Protein AF-A0A6N3E1L9-F1 (afdb_monomer)

Structure (mmCIF, N/CA/C/O backbone):
data_AF-A0A6N3E1L9-F1
#
_entry.id   AF-A0A6N3E1L9-F1
#
loop_
_atom_site.group_PDB
_atom_site.id
_atom_site.type_symbol
_atom_site.label_atom_id
_atom_site.label_alt_id
_atom_site.label_comp_id
_atom_site.label_asym_id
_atom_site.label_entity_id
_atom_site.label_seq_id
_atom_site.pdbx_PDB_ins_code
_atom_site.Cartn_x
_atom_site.Cartn_y
_atom_site.Cartn_z
_atom_site.occupancy
_atom_site.B_iso_or_equiv
_atom_site.auth_seq_id
_atom_site.auth_comp_id
_atom_site.auth_asym_id
_atom_site.auth_atom_id
_atom_site.pdbx_PDB_model_num
ATOM 1 N N . MET A 1 1 ? -2.416 3.997 2.529 1.00 88.19 1 MET A N 1
ATOM 2 C CA . MET A 1 1 ? -1.837 3.034 1.566 1.00 88.19 1 MET A CA 1
ATOM 3 C C . MET A 1 1 ? -2.894 2.113 0.989 1.00 88.19 1 MET A C 1
ATOM 5 O O . MET A 1 1 ? -3.319 2.366 -0.125 1.00 88.19 1 MET A O 1
ATOM 9 N N . LEU A 1 2 ? -3.367 1.093 1.723 1.00 89.38 2 LEU A N 1
ATOM 10 C CA . LEU A 1 2 ? -4.343 0.130 1.188 1.00 89.38 2 LEU A CA 1
ATOM 11 C C . LEU A 1 2 ? -5.656 0.808 0.766 1.00 89.38 2 LEU A C 1
ATOM 13 O O . LEU A 1 2 ? -6.132 0.597 -0.342 1.00 89.38 2 LEU A O 1
ATOM 17 N N . ARG A 1 3 ? -6.157 1.737 1.592 1.00 88.69 3 ARG A N 1
ATOM 18 C CA . ARG A 1 3 ? -7.277 2.626 1.241 1.00 88.69 3 ARG A CA 1
ATOM 19 C C . ARG A 1 3 ? -7.038 3.405 -0.057 1.00 88.69 3 ARG A C 1
ATOM 21 O O . ARG A 1 3 ? -7.953 3.557 -0.852 1.00 88.69 3 ARG A O 1
ATOM 28 N N . ASP A 1 4 ? -5.818 3.888 -0.283 1.00 92.12 4 ASP A N 1
ATOM 29 C CA . ASP A 1 4 ? -5.504 4.668 -1.484 1.00 92.12 4 ASP A CA 1
ATOM 30 C C . ASP A 1 4 ? -5.515 3.762 -2.723 1.00 92.12 4 ASP A C 1
ATOM 32 O O . ASP A 1 4 ? -6.045 4.149 -3.759 1.00 92.12 4 ASP A O 1
ATOM 36 N N . LEU A 1 5 ? -5.023 2.528 -2.595 1.00 94.62 5 LEU A N 1
ATOM 37 C CA . LEU A 1 5 ? -5.037 1.519 -3.657 1.00 94.62 5 LEU A CA 1
ATOM 38 C C . LEU A 1 5 ? -6.446 1.010 -4.000 1.00 94.62 5 LEU A C 1
ATOM 40 O O . LEU A 1 5 ? -6.697 0.640 -5.145 1.00 94.62 5 LEU A O 1
ATOM 44 N N . LEU A 1 6 ? -7.396 1.053 -3.058 1.00 90.94 6 LEU A N 1
ATOM 45 C CA . LEU A 1 6 ? -8.812 0.778 -3.348 1.00 90.94 6 LEU A CA 1
ATOM 46 C C . LEU A 1 6 ? -9.430 1.799 -4.318 1.00 90.94 6 LEU A C 1
ATOM 48 O O . LEU A 1 6 ? -10.449 1.500 -4.939 1.00 90.94 6 LEU A O 1
ATOM 52 N N . THR A 1 7 ? -8.823 2.984 -4.459 1.00 90.56 7 THR A N 1
ATOM 53 C CA . THR A 1 7 ? -9.248 4.022 -5.419 1.00 90.56 7 THR A CA 1
ATOM 54 C C . THR A 1 7 ? -8.574 3.894 -6.788 1.00 90.56 7 THR A C 1
ATOM 56 O O . THR A 1 7 ? -8.775 4.748 -7.648 1.00 90.56 7 THR A O 1
ATOM 59 N N . GLY A 1 8 ? -7.776 2.843 -6.997 1.00 94.06 8 GLY A N 1
ATOM 60 C CA . GLY A 1 8 ? -7.080 2.559 -8.249 1.00 94.06 8 GLY A CA 1
ATOM 61 C C . GLY A 1 8 ? -5.560 2.641 -8.126 1.00 94.06 8 GLY A C 1
ATOM 62 O O . GLY A 1 8 ? -5.000 2.763 -7.036 1.00 94.06 8 GLY A O 1
ATOM 63 N N . THR A 1 9 ? -4.898 2.560 -9.276 1.00 96.75 9 THR A N 1
ATOM 64 C CA . THR A 1 9 ? -3.438 2.574 -9.404 1.00 96.75 9 THR A CA 1
ATOM 65 C C . THR A 1 9 ? -2.827 3.858 -8.839 1.00 96.75 9 THR A C 1
ATOM 67 O O . THR A 1 9 ? -3.343 4.953 -9.069 1.00 96.75 9 THR A O 1
ATOM 70 N N . LYS A 1 10 ? -1.716 3.729 -8.106 1.00 97.25 10 LYS A N 1
ATOM 71 C CA . LYS A 1 10 ? -0.998 4.839 -7.459 1.00 97.25 10 LYS A CA 1
ATOM 72 C C . LYS A 1 10 ? 0.495 4.801 -7.748 1.00 97.25 10 LYS A C 1
ATOM 74 O O . LYS A 1 10 ? 1.089 3.733 -7.896 1.00 97.25 10 LYS A O 1
ATOM 79 N N . ARG A 1 11 ? 1.122 5.974 -7.750 1.00 96.69 11 ARG A N 1
ATOM 80 C CA . ARG A 1 11 ? 2.581 6.146 -7.734 1.00 96.69 11 ARG A CA 1
ATOM 81 C C . ARG A 1 11 ? 3.067 6.385 -6.308 1.00 96.69 11 ARG A C 1
ATOM 83 O O . ARG A 1 11 ? 2.295 6.726 -5.416 1.00 96.69 11 ARG A O 1
ATOM 90 N N . TYR A 1 12 ? 4.375 6.252 -6.093 1.00 95.00 12 TYR A N 1
ATOM 91 C CA . TYR A 1 12 ? 4.983 6.500 -4.780 1.00 95.00 12 TYR A CA 1
ATOM 92 C C . TYR A 1 12 ? 4.645 7.896 -4.224 1.00 95.00 12 TYR A C 1
ATOM 94 O O . TYR A 1 12 ? 4.273 8.036 -3.060 1.00 95.00 12 TYR A O 1
ATOM 102 N N . SER A 1 13 ? 4.699 8.916 -5.083 1.00 94.38 13 SER A N 1
ATOM 103 C CA . SER A 1 13 ? 4.379 10.301 -4.732 1.00 94.38 13 SER A CA 1
ATOM 104 C C . SER A 1 13 ? 2.918 10.501 -4.321 1.00 94.38 13 SER A C 1
ATOM 106 O O . SER A 1 13 ? 2.644 11.364 -3.489 1.00 94.38 13 SER A O 1
ATOM 108 N N . ASP A 1 14 ? 1.982 9.699 -4.834 1.00 95.94 14 ASP A N 1
ATOM 109 C CA . ASP A 1 14 ? 0.576 9.776 -4.426 1.00 95.94 14 ASP A CA 1
ATOM 110 C C . ASP A 1 14 ? 0.400 9.328 -2.971 1.00 95.94 14 ASP A C 1
ATOM 112 O O . ASP A 1 14 ? -0.362 9.943 -2.228 1.00 95.94 14 ASP A O 1
ATOM 116 N N . PHE A 1 15 ? 1.159 8.317 -2.530 1.00 95.00 15 PHE A N 1
ATOM 117 C CA . PHE A 1 15 ? 1.171 7.902 -1.125 1.00 95.00 15 PHE A CA 1
ATOM 118 C C . PHE A 1 15 ? 1.826 8.939 -0.217 1.00 95.00 15 PHE A C 1
ATOM 120 O O . PHE A 1 15 ? 1.355 9.153 0.894 1.00 95.00 15 PHE A O 1
ATOM 127 N N . GLN A 1 16 ? 2.893 9.602 -0.671 1.00 92.94 16 GLN A N 1
ATOM 128 C CA . GLN A 1 16 ? 3.508 10.686 0.105 1.00 92.94 16 GLN A CA 1
ATOM 129 C C . GLN A 1 16 ? 2.538 11.856 0.298 1.00 92.94 16 GLN A C 1
ATOM 131 O O . GLN A 1 16 ? 2.487 12.438 1.377 1.00 92.94 16 GLN A O 1
ATOM 136 N N . LYS A 1 17 ? 1.736 12.171 -0.728 1.00 94.00 17 LYS A N 1
ATOM 137 C CA . LYS A 1 17 ? 0.682 13.189 -0.637 1.00 94.00 17 LYS A CA 1
ATOM 138 C C . LYS A 1 17 ? -0.458 12.762 0.288 1.00 94.00 17 LYS A C 1
ATOM 140 O O . LYS A 1 17 ? -0.950 13.590 1.046 1.00 94.00 17 LYS A O 1
ATOM 145 N N . SER A 1 18 ? -0.888 11.497 0.235 1.00 93.88 18 SER A N 1
ATOM 146 C CA . SER A 1 18 ? -1.989 11.004 1.077 1.00 93.88 18 SER A CA 1
ATOM 147 C C . SER A 1 18 ? -1.584 10.762 2.536 1.00 93.88 18 SER A C 1
ATOM 149 O O . SER A 1 18 ? -2.445 10.769 3.415 1.00 93.88 18 SER A O 1
ATOM 151 N N . LEU A 1 19 ? -0.292 10.551 2.803 1.00 92.00 19 LEU A N 1
ATOM 152 C CA . LEU A 1 19 ? 0.270 10.253 4.121 1.00 92.00 19 LEU A CA 1
ATOM 153 C C . LEU A 1 19 ? 1.466 11.174 4.425 1.00 92.00 19 LEU A C 1
ATOM 155 O O . LEU A 1 19 ? 2.592 10.693 4.529 1.00 92.00 19 LEU A O 1
ATOM 159 N N . PRO A 1 20 ? 1.262 12.489 4.613 1.00 90.50 20 PRO A N 1
ATOM 160 C CA . PRO A 1 20 ? 2.365 13.449 4.730 1.00 90.50 20 PRO A CA 1
ATOM 161 C C . PRO A 1 20 ? 3.288 13.206 5.936 1.00 90.50 20 PRO A C 1
ATOM 163 O O . PRO A 1 20 ? 4.449 13.593 5.904 1.00 90.50 20 PRO A O 1
ATOM 166 N N . GLN A 1 21 ? 2.791 12.545 6.985 1.00 94.12 21 GLN A N 1
ATOM 167 C CA . GLN A 1 21 ? 3.548 12.279 8.215 1.00 94.12 21 GLN A CA 1
ATOM 168 C C . GLN A 1 21 ? 4.318 10.952 8.197 1.00 94.12 21 GLN A C 1
ATOM 170 O O . GLN A 1 21 ? 5.041 10.644 9.144 1.00 94.12 21 GLN A O 1
ATOM 175 N N . ILE A 1 22 ? 4.159 10.127 7.155 1.00 93.81 22 ILE A N 1
ATOM 176 C CA . ILE A 1 22 ? 4.861 8.848 7.100 1.00 93.81 22 ILE A CA 1
ATOM 177 C C . ILE A 1 22 ? 6.299 9.043 6.619 1.00 93.81 22 ILE A C 1
ATOM 179 O O . ILE A 1 22 ? 6.560 9.702 5.613 1.00 93.81 22 ILE A O 1
ATOM 183 N N . SER A 1 23 ? 7.255 8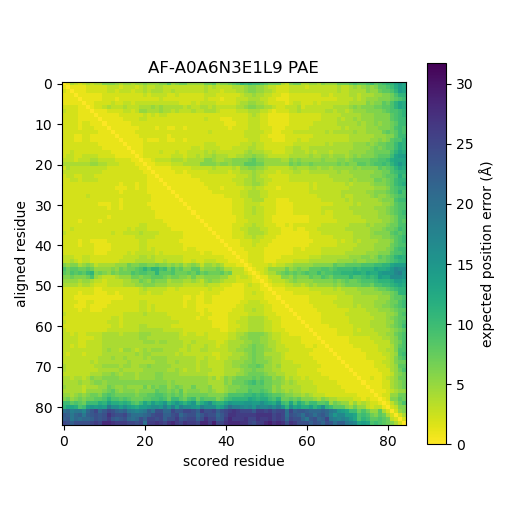.419 7.307 1.00 95.81 23 SER A N 1
ATOM 184 C CA . SER A 1 23 ? 8.633 8.416 6.823 1.00 95.81 23 SER A CA 1
ATOM 185 C C . SER A 1 23 ? 8.757 7.606 5.527 1.00 95.81 23 SER A C 1
ATOM 187 O O . SER A 1 23 ? 8.079 6.593 5.325 1.00 95.81 23 SER A O 1
ATOM 189 N N . GLN A 1 24 ? 9.687 8.013 4.659 1.00 95.12 24 GLN A N 1
ATOM 190 C CA . GLN A 1 24 ? 9.962 7.310 3.400 1.00 95.12 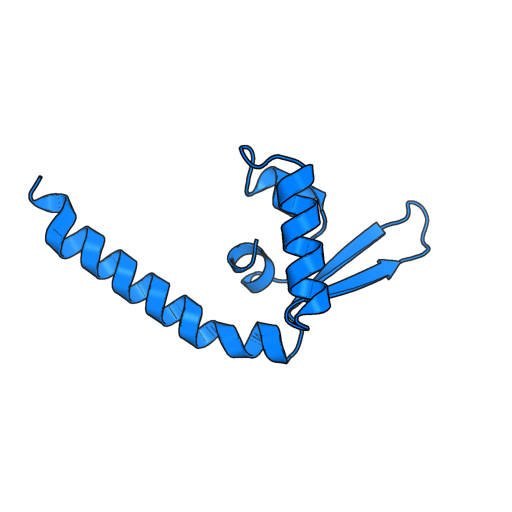24 GLN A CA 1
ATOM 191 C C . GLN A 1 24 ? 10.362 5.844 3.625 1.00 95.12 24 GLN A C 1
ATOM 193 O O . GLN A 1 24 ? 9.963 4.959 2.866 1.00 95.12 24 GLN A O 1
ATOM 198 N N . LYS A 1 25 ? 11.118 5.580 4.700 1.00 96.38 25 LYS A N 1
ATOM 199 C CA . LYS A 1 25 ? 11.540 4.230 5.088 1.00 96.38 25 LYS A CA 1
ATOM 200 C C . LYS A 1 25 ? 10.331 3.341 5.370 1.00 96.38 25 LYS A C 1
ATOM 202 O O . LYS A 1 25 ? 10.235 2.264 4.789 1.00 96.38 25 LYS A O 1
ATOM 207 N N . VAL A 1 26 ? 9.398 3.808 6.202 1.00 96.69 26 VAL A N 1
ATOM 208 C CA . VAL A 1 26 ? 8.198 3.039 6.567 1.00 96.69 26 VAL A CA 1
ATOM 20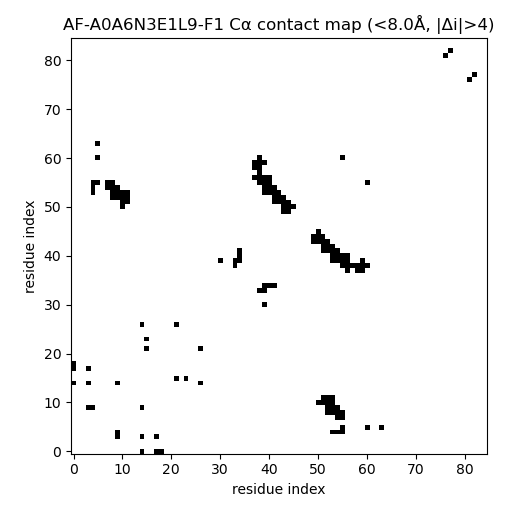9 C C . VAL A 1 26 ? 7.285 2.851 5.356 1.00 96.69 26 VAL A C 1
ATOM 211 O O . VAL A 1 26 ? 6.802 1.745 5.127 1.00 96.69 26 VAL A O 1
ATOM 214 N N . LEU A 1 27 ? 7.100 3.882 4.524 1.00 95.69 27 LEU A N 1
ATOM 215 C CA . LEU A 1 27 ? 6.319 3.757 3.289 1.00 95.69 27 LEU A CA 1
ATOM 216 C C . LEU A 1 27 ? 6.895 2.688 2.353 1.00 95.69 27 LEU A C 1
ATOM 218 O O . LEU A 1 27 ? 6.166 1.817 1.879 1.00 95.69 27 LEU A O 1
ATOM 222 N N . THR A 1 28 ? 8.208 2.719 2.132 1.00 95.94 28 THR A N 1
ATOM 223 C CA . THR A 1 28 ? 8.898 1.744 1.279 1.00 95.94 28 THR A CA 1
ATOM 224 C C . THR A 1 28 ? 8.814 0.331 1.856 1.00 95.94 28 THR A C 1
ATOM 226 O O . THR A 1 28 ? 8.537 -0.613 1.117 1.00 95.94 28 THR A O 1
ATOM 229 N N . GLN A 1 29 ? 9.014 0.176 3.168 1.00 97.44 29 GLN A N 1
ATOM 230 C CA . GLN A 1 29 ? 8.902 -1.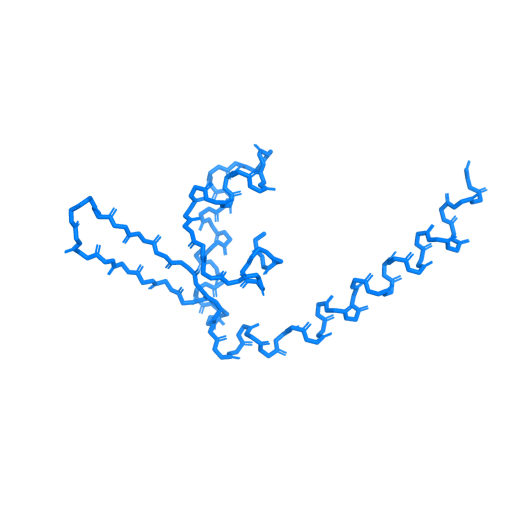116 3.851 1.00 97.44 29 GLN A CA 1
ATOM 231 C C . GLN A 1 29 ? 7.492 -1.698 3.732 1.00 97.44 29 GLN A C 1
ATOM 233 O O . GLN A 1 29 ? 7.350 -2.862 3.361 1.00 97.44 29 GLN A O 1
ATOM 238 N N . ASN A 1 30 ? 6.458 -0.886 3.951 1.00 96.12 30 ASN A N 1
ATOM 239 C CA . ASN A 1 30 ? 5.071 -1.335 3.865 1.00 96.12 30 ASN A CA 1
ATOM 240 C C . ASN A 1 30 ? 4.683 -1.717 2.431 1.00 96.12 30 ASN A C 1
ATOM 242 O O . ASN A 1 30 ? 4.078 -2.767 2.225 1.00 96.12 30 ASN A O 1
ATOM 246 N N . LEU A 1 31 ? 5.059 -0.913 1.428 1.00 96.81 31 LEU A N 1
ATOM 247 C CA . LEU A 1 31 ? 4.828 -1.258 0.019 1.00 96.81 31 LEU A CA 1
ATOM 248 C C . LEU A 1 31 ? 5.545 -2.558 -0.360 1.00 96.81 31 LEU A C 1
ATOM 250 O O . LEU A 1 31 ? 4.948 -3.409 -1.013 1.00 96.81 31 LEU A O 1
ATOM 254 N N . LYS A 1 32 ? 6.795 -2.738 0.083 1.00 97.56 32 LYS A N 1
ATOM 255 C CA . LYS A 1 32 ? 7.553 -3.972 -0.149 1.00 97.56 32 LYS A CA 1
ATOM 256 C C . LYS A 1 32 ? 6.888 -5.183 0.510 1.00 97.56 32 LYS A C 1
ATOM 258 O O . LYS A 1 32 ? 6.779 -6.212 -0.146 1.00 97.56 32 LYS A O 1
ATOM 263 N N . SER A 1 33 ? 6.416 -5.057 1.753 1.00 97.88 33 SER A N 1
ATOM 264 C CA . SER A 1 33 ? 5.683 -6.133 2.435 1.00 97.88 33 SER A CA 1
ATOM 265 C C . SER A 1 33 ? 4.433 -6.519 1.656 1.00 97.88 33 SER A C 1
ATOM 267 O O . SER A 1 33 ? 4.299 -7.665 1.267 1.00 97.88 33 SER A O 1
ATOM 269 N N . MET A 1 34 ? 3.581 -5.553 1.302 1.00 96.75 34 MET A N 1
ATOM 270 C CA . MET A 1 34 ? 2.339 -5.850 0.580 1.00 96.75 34 MET A CA 1
ATOM 271 C C . MET A 1 34 ? 2.572 -6.477 -0.804 1.00 96.75 34 MET A C 1
ATOM 273 O O . MET A 1 34 ? 1.731 -7.240 -1.276 1.00 96.75 34 MET A O 1
ATOM 277 N N . VAL A 1 35 ? 3.687 -6.152 -1.469 1.00 97.75 35 VAL A N 1
ATOM 278 C CA . VAL A 1 35 ? 4.090 -6.824 -2.714 1.00 97.75 35 VAL A CA 1
ATOM 279 C C . VAL A 1 35 ? 4.523 -8.264 -2.439 1.00 97.75 35 VAL A C 1
ATOM 281 O O . VAL A 1 35 ? 4.081 -9.169 -3.140 1.00 97.75 35 VAL A O 1
ATOM 284 N N . ASN A 1 36 ? 5.343 -8.486 -1.409 1.00 98.12 36 ASN A N 1
ATOM 285 C CA . ASN A 1 36 ? 5.781 -9.825 -1.008 1.00 98.12 36 ASN A CA 1
ATOM 286 C C . ASN A 1 36 ? 4.607 -10.716 -0.571 1.00 98.12 36 ASN A C 1
ATOM 288 O O . ASN A 1 36 ? 4.582 -11.896 -0.903 1.00 98.12 36 ASN A O 1
ATOM 292 N N . ASP A 1 37 ? 3.622 -10.135 0.111 1.00 96.88 37 ASP A N 1
ATOM 293 C CA . ASP A 1 37 ? 2.407 -10.811 0.575 1.00 96.88 37 ASP A CA 1
ATOM 294 C C . ASP A 1 37 ? 1.405 -11.061 -0.573 1.00 96.88 37 ASP A C 1
ATOM 296 O O . ASP A 1 37 ? 0.329 -11.619 -0.365 1.00 96.88 37 ASP A O 1
ATOM 300 N N . GLY A 1 38 ? 1.719 -10.617 -1.797 1.00 97.00 38 GLY A N 1
ATOM 301 C CA . GLY A 1 38 ? 0.874 -10.803 -2.977 1.00 97.00 38 GLY A CA 1
ATOM 302 C C . GLY A 1 38 ? -0.387 -9.937 -2.993 1.00 97.00 38 GLY A C 1
ATOM 303 O O . GLY A 1 38 ? -1.255 -10.144 -3.838 1.00 97.00 38 GLY A O 1
ATOM 304 N N . ILE A 1 39 ? -0.509 -8.957 -2.095 1.00 96.62 39 ILE A N 1
ATOM 305 C CA . ILE A 1 39 ? -1.651 -8.031 -2.005 1.00 96.62 39 ILE A CA 1
ATOM 306 C C . ILE A 1 39 ? -1.536 -6.928 -3.065 1.00 96.62 39 ILE A C 1
ATOM 308 O O . ILE A 1 39 ? -2.540 -6.468 -3.614 1.00 96.62 39 ILE A O 1
ATOM 312 N N . VAL A 1 40 ? -0.310 -6.498 -3.366 1.00 97.94 40 VAL A N 1
ATOM 313 C CA . VAL A 1 40 ? -0.022 -5.384 -4.277 1.00 97.94 40 VAL A CA 1
ATOM 314 C C . VAL A 1 40 ? 0.844 -5.851 -5.436 1.00 97.94 40 VAL A C 1
ATOM 316 O O . VAL A 1 40 ? 1.838 -6.544 -5.252 1.00 97.94 40 VAL A O 1
ATOM 319 N N . ILE A 1 41 ? 0.499 -5.413 -6.642 1.00 98.06 41 ILE A N 1
ATOM 320 C CA . ILE A 1 41 ? 1.316 -5.579 -7.841 1.00 98.06 41 ILE A CA 1
ATOM 321 C C . ILE A 1 41 ? 2.104 -4.289 -8.060 1.00 98.06 41 ILE A C 1
ATOM 323 O O . ILE A 1 41 ? 1.532 -3.196 -8.078 1.00 98.06 41 ILE A O 1
ATOM 327 N N . ARG A 1 42 ? 3.420 -4.424 -8.251 1.00 97.75 42 ARG A N 1
ATOM 328 C CA . ARG A 1 42 ? 4.326 -3.332 -8.621 1.00 97.75 42 ARG A CA 1
ATOM 329 C C . ARG A 1 42 ? 4.753 -3.493 -10.076 1.00 97.75 42 ARG A C 1
ATOM 331 O O . ARG A 1 42 ? 5.404 -4.479 -10.408 1.00 97.75 42 ARG A O 1
ATOM 338 N N . ILE A 1 43 ? 4.463 -2.499 -10.909 1.00 97.62 43 ILE A N 1
ATOM 339 C CA . ILE A 1 43 ? 4.851 -2.481 -12.325 1.00 97.62 43 ILE A CA 1
ATOM 340 C C . ILE A 1 43 ? 5.818 -1.321 -12.554 1.00 97.62 43 ILE A C 1
ATOM 342 O O . ILE A 1 43 ? 5.536 -0.181 -12.182 1.00 97.62 43 ILE A O 1
ATOM 346 N N . ALA A 1 44 ? 6.978 -1.620 -13.137 1.00 96.31 44 ALA A N 1
ATOM 347 C CA . ALA A 1 44 ? 7.931 -0.616 -13.591 1.00 96.31 44 ALA A CA 1
ATOM 348 C C . ALA A 1 44 ? 7.781 -0.443 -15.104 1.00 96.31 44 ALA A C 1
ATOM 350 O O . ALA A 1 44 ? 7.874 -1.420 -15.844 1.00 96.31 44 ALA A O 1
ATOM 351 N N . TYR A 1 45 ? 7.562 0.792 -15.545 1.00 95.44 45 TYR A N 1
ATOM 352 C CA . TYR A 1 45 ? 7.450 1.135 -16.956 1.00 95.44 45 TYR A CA 1
ATOM 353 C C . TYR A 1 45 ? 8.758 1.789 -17.413 1.00 95.44 45 TYR A C 1
ATOM 355 O O . TYR A 1 45 ? 9.102 2.866 -16.908 1.00 95.44 45 TYR A O 1
ATOM 363 N N . PRO A 1 46 ? 9.500 1.161 -18.342 1.00 91.94 46 PRO A N 1
ATOM 364 C CA . PRO A 1 46 ? 10.726 1.715 -18.904 1.00 91.94 46 PRO A CA 1
ATOM 365 C C . PRO A 1 46 ? 10.389 2.742 -19.997 1.00 91.94 46 PRO A C 1
ATOM 367 O O . PRO A 1 46 ? 10.678 2.544 -21.172 1.00 91.94 46 PRO A O 1
ATOM 370 N N . GLU A 1 47 ? 9.729 3.828 -19.607 1.00 91.00 47 GLU A N 1
ATOM 371 C CA . GLU A 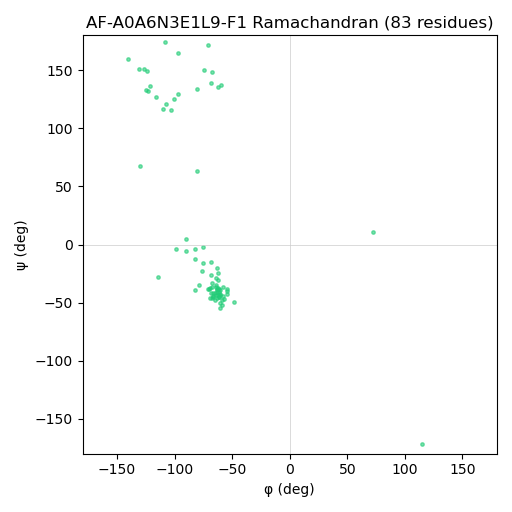1 47 ? 9.458 4.996 -20.453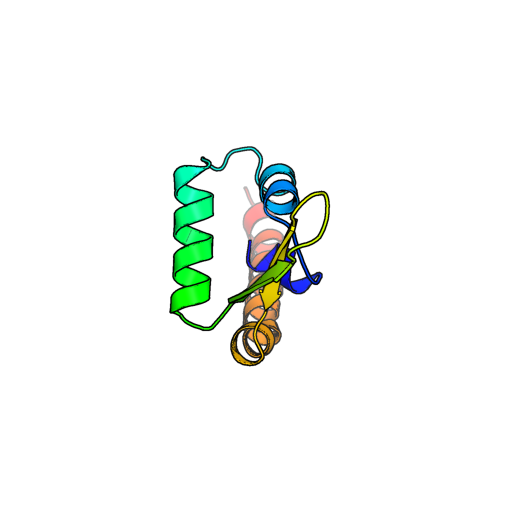 1.00 91.00 47 GLU A CA 1
ATOM 372 C C . GLU A 1 47 ? 10.323 6.187 -2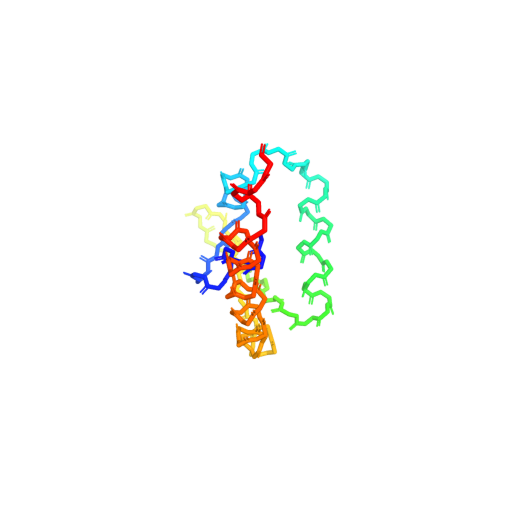0.001 1.00 91.00 47 GLU A C 1
ATOM 374 O O . GLU A 1 47 ? 11.029 6.102 -18.996 1.00 91.00 47 GLU A O 1
ATOM 379 N N . VAL A 1 48 ? 10.297 7.299 -20.738 1.00 89.75 48 VAL A N 1
ATOM 380 C CA . VAL A 1 48 ? 10.975 8.540 -20.337 1.00 89.75 48 VAL A CA 1
ATOM 381 C C . VAL A 1 48 ? 9.913 9.585 -19.977 1.00 89.75 48 VAL A C 1
ATOM 383 O O . VAL A 1 48 ? 9.166 9.992 -20.867 1.00 89.75 48 VAL A O 1
ATOM 386 N N . PRO A 1 49 ? 9.837 10.054 -18.715 1.00 85.69 49 PRO A N 1
ATOM 387 C CA . PRO A 1 49 ? 10.620 9.627 -17.550 1.00 85.69 49 PRO A CA 1
ATOM 388 C C . PRO A 1 49 ? 10.167 8.259 -16.998 1.00 85.69 49 PRO A C 1
ATOM 390 O O . PRO A 1 49 ? 8.978 7.947 -17.054 1.00 85.69 49 PRO A O 1
ATOM 393 N N . PRO A 1 50 ? 11.072 7.464 -16.395 1.00 91.56 50 PRO A N 1
ATOM 394 C CA . PRO A 1 50 ? 10.714 6.155 -15.858 1.00 91.56 50 PRO A CA 1
ATOM 395 C C . PRO A 1 50 ? 9.681 6.300 -14.741 1.00 91.56 50 PRO A C 1
ATOM 397 O O . PRO A 1 50 ? 9.827 7.141 -13.847 1.00 91.56 50 PRO A O 1
ATOM 400 N N . ARG A 1 51 ? 8.649 5.450 -14.755 1.00 93.75 51 ARG A N 1
ATOM 401 C CA . ARG A 1 51 ? 7.608 5.443 -13.718 1.00 93.75 51 ARG A CA 1
ATOM 402 C C . ARG A 1 51 ? 7.409 4.065 -13.111 1.00 93.75 51 ARG A C 1
ATOM 404 O O . ARG A 1 51 ? 7.593 3.031 -13.747 1.00 93.75 51 ARG A O 1
ATOM 411 N N . VAL A 1 52 ? 6.987 4.073 -11.853 1.00 96.56 52 VAL A N 1
ATOM 412 C CA . VAL A 1 52 ? 6.610 2.876 -11.105 1.00 96.56 52 VAL A CA 1
ATOM 413 C C . VAL A 1 52 ? 5.203 3.069 -10.576 1.00 96.56 52 VAL A C 1
ATOM 415 O O . VAL A 1 52 ? 4.895 4.103 -9.977 1.00 96.56 52 VAL A O 1
ATOM 418 N N . GLU A 1 53 ? 4.376 2.054 -10.769 1.00 97.44 53 GLU A N 1
ATOM 419 C CA . GLU A 1 53 ? 2.991 2.046 -10.329 1.00 97.44 53 GLU A CA 1
ATOM 420 C C . GLU A 1 53 ? 2.704 0.855 -9.425 1.00 97.44 53 GLU A C 1
ATOM 422 O O . GLU A 1 53 ? 3.297 -0.218 -9.551 1.00 97.44 53 GLU A O 1
ATOM 427 N N . TYR A 1 54 ? 1.774 1.081 -8.507 1.00 98.12 54 TYR A N 1
ATOM 428 C CA . TYR A 1 54 ? 1.285 0.119 -7.538 1.00 98.12 54 TYR A CA 1
ATOM 429 C C . TYR A 1 54 ? -0.224 -0.013 -7.713 1.00 98.12 54 TYR A C 1
ATOM 431 O O . TYR A 1 54 ? -0.938 0.988 -7.777 1.00 98.12 54 TYR A O 1
ATOM 439 N N . SER A 1 55 ? -0.712 -1.244 -7.774 1.00 97.62 55 SER A N 1
ATOM 440 C CA . SER A 1 55 ? -2.140 -1.562 -7.878 1.00 97.62 55 SER A CA 1
ATOM 441 C C . SER A 1 55 ? -2.464 -2.773 -7.008 1.00 97.62 55 SER A C 1
ATOM 443 O O . SER A 1 55 ? -1.563 -3.517 -6.622 1.00 97.62 55 SER A O 1
ATOM 445 N N . LEU A 1 56 ? -3.735 -2.964 -6.651 1.00 97.62 56 LEU A N 1
ATOM 446 C CA . LEU A 1 56 ? -4.140 -4.189 -5.962 1.00 97.62 56 LEU A CA 1
ATOM 447 C C . LEU A 1 56 ? -4.019 -5.381 -6.908 1.00 97.62 56 LEU A C 1
ATOM 449 O O . LEU A 1 56 ? -4.409 -5.301 -8.072 1.00 97.62 56 LEU A O 1
ATOM 453 N N . SER A 1 57 ? -3.521 -6.495 -6.385 1.00 97.88 57 SER A N 1
ATOM 454 C CA . SER A 1 57 ? -3.665 -7.786 -7.047 1.00 97.88 57 SER A CA 1
ATOM 455 C C . SER A 1 57 ? -5.121 -8.270 -6.971 1.00 97.88 57 SER A C 1
ATOM 457 O O . SER A 1 57 ? -5.921 -7.700 -6.221 1.00 97.88 57 SER A O 1
ATOM 459 N N . PRO A 1 58 ? -5.488 -9.361 -7.668 1.00 96.94 58 PRO A N 1
ATOM 460 C CA . PRO A 1 58 ? -6.783 -10.009 -7.457 1.00 96.94 58 PRO A CA 1
ATOM 461 C C . PRO A 1 58 ? -7.034 -10.384 -5.986 1.00 96.94 58 PRO A C 1
ATOM 463 O O . PRO A 1 58 ? -8.139 -10.189 -5.481 1.00 96.94 58 PRO A O 1
ATOM 466 N N . LEU A 1 59 ? -5.995 -10.841 -5.274 1.00 95.75 59 LEU A N 1
ATOM 467 C CA . LEU A 1 59 ? -6.056 -11.114 -3.836 1.00 95.75 59 LEU A CA 1
ATOM 468 C C . LEU A 1 59 ? -6.246 -9.825 -3.024 1.00 95.75 59 LEU A C 1
ATOM 470 O O . LEU A 1 59 ? -7.088 -9.768 -2.139 1.00 95.75 59 LEU A O 1
ATOM 474 N N . GLY A 1 60 ? -5.508 -8.758 -3.333 1.00 95.12 60 GLY A N 1
ATOM 475 C CA . GLY A 1 60 ? -5.681 -7.480 -2.641 1.00 95.12 60 GLY A CA 1
ATOM 476 C C . GLY A 1 60 ? -7.063 -6.864 -2.869 1.00 95.12 60 GLY A C 1
ATOM 477 O O . GLY A 1 60 ? -7.639 -6.270 -1.958 1.00 95.12 60 GLY A O 1
ATOM 478 N N . ALA A 1 61 ? -7.630 -7.038 -4.063 1.00 94.94 61 ALA A N 1
ATOM 479 C CA . ALA A 1 61 ? -8.970 -6.574 -4.396 1.00 94.94 61 ALA A CA 1
ATOM 480 C C . ALA A 1 61 ? -10.062 -7.338 -3.628 1.00 94.94 61 ALA A C 1
ATOM 482 O O . ALA A 1 61 ? -11.068 -6.730 -3.251 1.00 94.94 61 ALA A O 1
ATOM 483 N N . SER A 1 62 ? -9.859 -8.627 -3.332 1.00 95.00 62 SER A N 1
ATOM 484 C CA . SER A 1 62 ? -10.816 -9.424 -2.550 1.00 95.00 62 SER 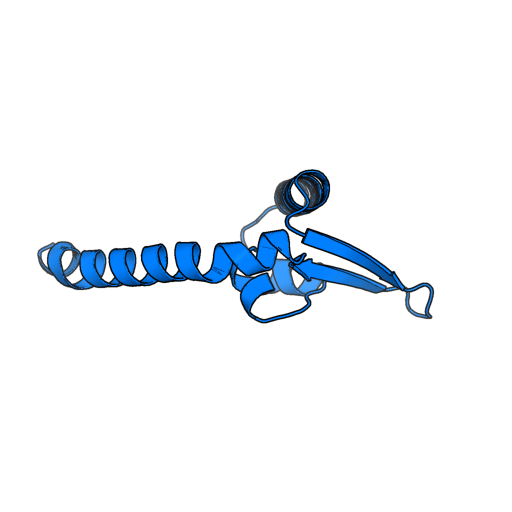A CA 1
ATOM 485 C C . SER A 1 62 ? -10.920 -8.990 -1.079 1.00 95.00 62 SER A C 1
ATOM 487 O O . SER A 1 62 ? -11.914 -9.299 -0.426 1.00 95.00 62 SER A O 1
ATOM 489 N N . LEU A 1 63 ? -9.970 -8.191 -0.572 1.00 92.25 63 LEU A N 1
ATOM 490 C CA . LEU A 1 63 ? -10.030 -7.584 0.767 1.00 92.25 63 LEU A CA 1
ATOM 491 C C . LEU A 1 63 ? -10.999 -6.395 0.863 1.00 92.25 63 LEU A C 1
ATOM 493 O O . LEU A 1 63 ? -11.363 -5.983 1.967 1.00 92.25 63 LEU A O 1
ATOM 497 N N . LYS A 1 64 ? -11.432 -5.825 -0.269 1.00 91.38 64 LYS A N 1
ATOM 498 C CA . LYS A 1 64 ? -12.330 -4.658 -0.320 1.00 91.38 64 LYS A CA 1
ATOM 499 C C . LYS A 1 64 ? -13.570 -4.766 0.588 1.00 91.38 64 LYS A C 1
ATOM 501 O O . LYS A 1 64 ? -13.801 -3.810 1.331 1.00 91.38 64 LYS A O 1
ATOM 506 N N . PRO A 1 65 ? -14.363 -5.858 0.582 1.00 93.81 65 PRO A N 1
ATOM 507 C CA . PRO A 1 65 ? -15.516 -5.987 1.473 1.00 93.81 65 PRO A CA 1
ATOM 508 C C . PRO A 1 65 ? -15.134 -5.938 2.957 1.00 93.81 65 PRO A C 1
ATOM 510 O O . PRO A 1 65 ? -15.823 -5.283 3.728 1.00 93.81 65 PRO A O 1
ATOM 513 N N . ILE A 1 66 ? -14.013 -6.547 3.355 1.00 93.69 66 ILE A N 1
ATOM 514 C CA . ILE A 1 66 ? -13.561 -6.562 4.756 1.00 93.69 66 ILE A CA 1
ATOM 515 C C . ILE A 1 66 ? -13.220 -5.144 5.216 1.00 93.69 66 ILE A C 1
ATOM 517 O O . ILE A 1 66 ? -13.697 -4.688 6.254 1.00 93.69 66 ILE A O 1
ATOM 521 N N . ILE A 1 67 ? -12.446 -4.414 4.409 1.00 90.44 67 ILE A N 1
ATOM 522 C CA . ILE A 1 67 ? -12.077 -3.024 4.705 1.00 90.44 67 ILE A CA 1
ATOM 523 C C . ILE A 1 67 ? -13.327 -2.144 4.776 1.00 90.44 67 ILE A C 1
ATOM 525 O O . ILE A 1 67 ? -13.416 -1.272 5.640 1.00 90.44 67 ILE A O 1
ATOM 529 N N . LYS A 1 68 ? -14.313 -2.391 3.904 1.00 91.00 68 LYS A N 1
ATOM 530 C CA . LYS A 1 68 ? -15.578 -1.657 3.929 1.00 91.00 68 LYS A CA 1
ATOM 531 C C . LYS A 1 68 ? -16.367 -1.925 5.210 1.00 91.00 68 LYS A C 1
ATOM 533 O O . LYS A 1 68 ? -16.880 -0.979 5.800 1.00 91.00 68 LYS A O 1
ATOM 538 N N . SER A 1 69 ? -16.420 -3.172 5.671 1.00 94.88 69 SER A N 1
ATOM 539 C CA . SER A 1 69 ? -17.063 -3.521 6.942 1.00 94.88 69 SER A CA 1
ATOM 540 C C . SER A 1 69 ? -16.386 -2.839 8.133 1.00 94.88 69 SER A C 1
ATOM 542 O O . SER A 1 69 ? -17.075 -2.317 9.006 1.00 94.88 69 SER A O 1
ATOM 544 N N . MET A 1 70 ? -15.049 -2.774 8.146 1.00 93.38 70 MET A N 1
ATOM 545 C CA . MET A 1 70 ? -14.303 -2.044 9.181 1.00 93.38 70 MET A CA 1
ATOM 546 C C . MET A 1 70 ? -14.606 -0.539 9.166 1.00 93.38 70 MET A C 1
ATOM 548 O O . MET A 1 70 ? -14.745 0.066 10.227 1.00 93.38 70 MET A O 1
ATOM 552 N N . GLU A 1 71 ? -14.721 0.069 7.980 1.00 91.00 71 GLU A N 1
ATOM 553 C CA . GLU A 1 71 ? -15.079 1.486 7.824 1.00 91.00 71 GLU A CA 1
ATOM 554 C C . GLU A 1 71 ? -16.485 1.782 8.362 1.00 91.00 71 GLU A C 1
ATOM 556 O O . GLU A 1 71 ? -16.665 2.759 9.090 1.00 91.00 71 GLU A O 1
ATOM 561 N N . ILE A 1 72 ? -17.466 0.938 8.025 1.00 94.69 72 ILE A N 1
ATOM 562 C CA . ILE A 1 72 ? -18.852 1.077 8.494 1.00 94.69 72 ILE A CA 1
ATOM 563 C C . ILE A 1 72 ? -18.883 0.997 10.018 1.00 94.69 72 ILE A C 1
ATOM 565 O O . ILE A 1 72 ? -19.303 1.946 10.675 1.00 94.69 72 ILE A O 1
ATOM 569 N N . TRP A 1 73 ? -18.332 -0.082 10.578 1.00 95.69 73 TRP A N 1
ATOM 570 C CA . TRP A 1 73 ? -18.304 -0.281 12.024 1.00 95.69 73 TRP A CA 1
ATOM 571 C C . TRP A 1 73 ? -17.600 0.868 12.758 1.00 95.69 73 TRP A C 1
ATOM 573 O O . TRP A 1 73 ? -18.108 1.372 13.756 1.00 95.69 73 TRP A O 1
ATOM 583 N N . GLY A 1 74 ? -16.447 1.319 12.252 1.00 94.06 74 GLY A N 1
ATOM 584 C CA . GLY A 1 74 ? -15.701 2.420 12.861 1.00 94.06 74 GLY A CA 1
ATOM 585 C C . GLY A 1 74 ? -16.478 3.739 12.836 1.00 94.06 74 GLY A C 1
ATOM 586 O O . GLY A 1 74 ? -16.426 4.504 13.797 1.00 94.06 74 GLY A O 1
ATOM 587 N N . THR A 1 75 ? -17.229 3.989 11.762 1.00 93.56 75 THR A N 1
ATOM 588 C CA . THR A 1 75 ? -18.086 5.176 11.627 1.00 93.56 75 THR A CA 1
ATOM 589 C C . THR A 1 75 ? -19.247 5.135 12.614 1.00 93.56 75 THR A C 1
ATOM 591 O O . THR A 1 75 ? -19.490 6.119 13.316 1.00 93.56 75 THR A O 1
ATOM 594 N N . ASP A 1 76 ? -19.921 3.992 12.714 1.00 94.19 76 ASP A N 1
ATOM 595 C CA . ASP A 1 76 ? -21.022 3.787 13.655 1.00 94.19 76 ASP A CA 1
ATOM 596 C C . ASP A 1 76 ? -20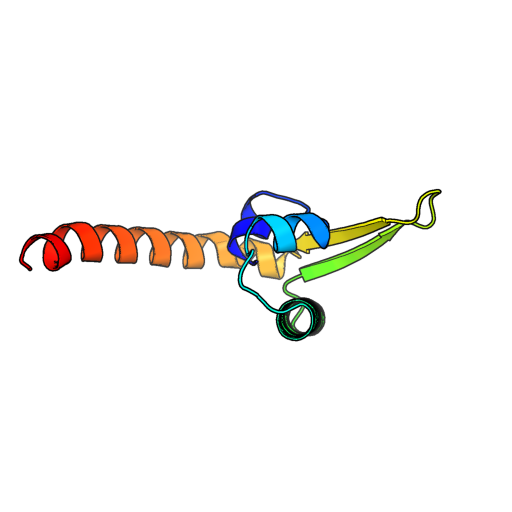.540 3.954 15.098 1.00 94.19 76 ASP A C 1
ATOM 598 O O . ASP A 1 76 ? -21.132 4.708 15.870 1.00 94.19 76 ASP A O 1
ATOM 602 N N . TYR A 1 77 ? -19.395 3.358 15.439 1.00 95.25 77 TYR A N 1
ATOM 603 C CA . TYR A 1 77 ? -18.788 3.499 16.760 1.00 95.25 77 TYR A CA 1
ATOM 604 C C . TYR A 1 77 ? -18.509 4.967 17.124 1.00 95.25 77 TYR A C 1
ATOM 606 O O . TYR A 1 77 ? -18.859 5.418 18.217 1.00 95.25 77 TYR A O 1
ATOM 614 N N . LEU A 1 78 ? -17.913 5.740 16.208 1.00 93.38 78 LEU A N 1
ATOM 615 C CA . LEU A 1 78 ? -17.642 7.164 16.436 1.00 93.38 78 LEU A CA 1
ATOM 616 C C . LEU A 1 78 ? -18.935 7.972 16.626 1.00 93.38 78 LEU A C 1
ATOM 618 O O . LEU A 1 78 ? -18.983 8.859 17.478 1.00 93.38 78 LEU A O 1
ATOM 622 N N . ASN A 1 79 ? -19.984 7.661 15.866 1.00 91.06 79 ASN A N 1
ATOM 623 C CA . ASN A 1 79 ? -21.263 8.360 15.961 1.00 91.06 79 ASN A CA 1
ATOM 624 C C . ASN A 1 79 ? -22.017 8.046 17.258 1.00 91.06 79 ASN A C 1
ATOM 626 O O . ASN A 1 79 ? -22.642 8.946 17.822 1.00 91.06 79 ASN A O 1
ATOM 630 N N . THR A 1 80 ? -21.958 6.798 17.722 1.00 90.06 80 THR A N 1
ATOM 631 C CA . THR A 1 80 ? -22.694 6.343 18.906 1.00 90.06 80 THR A CA 1
ATOM 632 C C . THR A 1 80 ? -21.972 6.677 20.211 1.00 90.06 80 THR A C 1
ATOM 634 O O . THR A 1 80 ? -22.631 7.074 21.168 1.00 90.06 80 THR A O 1
ATOM 637 N N . TYR A 1 81 ? -20.641 6.557 20.259 1.00 82.69 81 TYR A N 1
ATOM 638 C CA . TYR A 1 81 ? -19.902 6.584 21.530 1.00 82.69 81 TYR A CA 1
ATOM 639 C C . TYR A 1 81 ? -18.970 7.787 21.702 1.00 82.69 81 TYR A C 1
ATOM 641 O O . TYR A 1 81 ? -18.780 8.232 22.826 1.00 82.69 81 TYR A O 1
ATOM 649 N N . LYS A 1 82 ? -18.433 8.382 20.626 1.00 62.81 82 LYS A N 1
ATOM 650 C CA . LYS A 1 82 ? -17.552 9.563 20.752 1.00 62.81 82 LYS A CA 1
ATOM 651 C C . LYS A 1 82 ? -18.281 10.898 20.907 1.00 62.81 82 LYS A C 1
ATOM 653 O O . LYS A 1 82 ? -17.633 11.885 21.215 1.00 62.81 82 LYS A O 1
ATOM 658 N N . LYS A 1 83 ? -19.596 10.958 20.678 1.00 57.06 83 LYS A N 1
ATOM 659 C CA . LYS A 1 83 ? -20.406 12.168 20.930 1.00 57.06 83 LYS A CA 1
ATOM 660 C C . LYS A 1 83 ? -20.830 12.335 22.398 1.00 57.06 83 LYS A C 1
ATOM 662 O O . LYS A 1 83 ? -21.508 13.310 22.702 1.00 57.06 83 LYS A O 1
ATOM 667 N N . GLN A 1 84 ? -20.507 11.374 23.266 1.00 51.00 84 GLN A N 1
ATOM 668 C CA . GLN A 1 84 ? -20.855 11.402 24.693 1.00 51.00 84 GLN A CA 1
ATOM 669 C C . GLN A 1 84 ? -19.701 11.872 25.600 1.00 51.00 84 GLN A C 1
ATOM 671 O O . GLN A 1 84 ? -19.920 12.023 26.799 1.00 51.00 84 GLN A O 1
ATOM 676 N N . GLU A 1 85 ? -18.516 12.124 25.034 1.00 44.22 85 GLU A N 1
ATOM 677 C CA . GLU A 1 85 ? -17.394 12.837 25.672 1.00 44.22 85 GLU A CA 1
ATOM 678 C C . GLU A 1 85 ? -17.287 14.260 25.112 1.00 44.22 85 GLU A C 1
ATOM 680 O O . GLU A 1 85 ? -16.925 15.168 25.893 1.00 44.22 85 GLU A O 1
#

Nearest PDB structures (foldseek):
  7kd3-assembly1_A  TM=9.524E-01  e=5.178E-08  Clostridioides difficile R20291
  7bzg-assembly3_J  TM=9.421E-01  e=6.753E-08  Bacillus subtilis subsp. subtilis str. 168
  4a5m-assembly1_B  TM=9.402E-01  e=1.401E-07  Bacillus subtilis
  4a5n-assembly2_D  TM=9.315E-01  e=2.721E-07  Bacillus subtilis
  5hs8-assembly1_A  TM=8.602E-01  e=4.133E-06  Bacillus subtilis subsp. subtilis str. 168

Organism: NCBI:txid29363

Mean predicted aligned error: 4.44 Å

pLDDT: mean 92.43, std 9.21, range [44.22, 98.12]

Radius of gyration: 15.69 Å; Cα contacts (8 Å, |Δi|>4): 76; chains: 1; bounding box: 34×25×46 Å

InterPro domains:
  IPR002577 Helix-turn-helix, HxlR type [PF01638] (2-80)
  IPR002577 Helix-turn-helix, HxlR type [PS51118] (1-82)
  IPR036388 Winged helix-like DNA-binding domain superfamily [G3DSA:1.10.10.10] (1-85)
  IPR036390 Winged helix DNA-binding domain superfamily [SSF46785] (2-80)

Solvent-accessible surface area (backbone atoms only — not comparable to full-atom values): 4923 Å² total; per-residue (Å²): 102,72,75,57,34,75,78,38,76,39,40,71,67,55,48,46,69,77,39,75,86,60,52,68,67,58,53,52,51,52,54,51,47,36,38,74,73,50,30,32,42,78,49,77,44,97,49,91,78,69,47,55,39,35,30,58,24,79,64,34,52,68,44,50,65,59,56,49,51,52,52,50,53,54,50,51,48,47,65,70,57,59,74,78,114

Secondary structure (DSSP, 8-state):
-HHHHTTS-EEHHHHHHH-TTS-HHHHHHHHHHHHHTTSEEEEEE-SSS-EEEEEE-HHHHHTHHHHHHHHHHHHHHHHHHGGG-

Foldseek 3Di:
DLVVQLVPKDFLVVVCVVCVPDDPVVSVVVLVVCVVVQQKDWDWDPDVVTTIMIHGDPNVNVCVVVVVVVVVVVVVCCVPPVVVD

Sequence (85 aa):
MLRDLLTGTKRYSDFQKSLPQISQKVLTQNLKSMVNDGIVIRIAYPEVPPRVEYSLSPLGASLKPIIKSMEIWGTDYLNTYKKQE